Protein AF-A0A940UKY9-F1 (afdb_monomer)

Structure (mmCIF, N/CA/C/O backbone):
data_AF-A0A940UKY9-F1
#
_entry.id   AF-A0A940UKY9-F1
#
loop_
_atom_site.group_PDB
_atom_site.id
_atom_site.type_symbol
_atom_site.label_atom_id
_atom_site.label_alt_id
_atom_site.label_comp_id
_atom_site.label_asym_id
_atom_site.label_entity_id
_atom_site.label_seq_id
_atom_site.pdbx_PDB_ins_code
_atom_site.Cartn_x
_atom_site.Cartn_y
_atom_site.Cartn_z
_atom_site.occupancy
_atom_site.B_iso_or_equiv
_atom_site.auth_seq_id
_atom_site.auth_comp_id
_atom_site.auth_asym_id
_atom_site.auth_atom_id
_atom_site.pdbx_PDB_model_num
ATOM 1 N N . PHE A 1 1 ? 2.523 -22.653 -29.501 1.00 56.56 1 PHE A N 1
ATOM 2 C CA . PHE A 1 1 ? 2.964 -21.260 -29.710 1.00 56.56 1 PHE A CA 1
ATOM 3 C C . PHE A 1 1 ? 2.577 -20.446 -28.487 1.00 56.56 1 PHE A C 1
ATOM 5 O O . PHE A 1 1 ? 1.411 -20.472 -28.124 1.00 56.56 1 PHE A O 1
ATOM 12 N N . ILE A 1 2 ? 3.533 -19.795 -27.819 1.00 78.56 2 ILE A N 1
ATOM 13 C CA . ILE A 1 2 ? 3.240 -18.814 -26.761 1.00 78.56 2 ILE A CA 1
ATOM 14 C C . ILE A 1 2 ? 3.376 -17.447 -27.416 1.00 78.56 2 ILE A C 1
ATOM 16 O O . ILE A 1 2 ? 4.463 -17.083 -27.854 1.00 78.56 2 ILE A O 1
ATOM 20 N N . THR A 1 3 ? 2.262 -16.741 -27.547 1.00 78.62 3 THR A N 1
ATOM 21 C CA . THR A 1 3 ? 2.156 -15.530 -28.364 1.00 78.62 3 THR A CA 1
ATOM 22 C C . THR A 1 3 ? 2.489 -14.243 -27.607 1.00 78.62 3 THR A C 1
ATOM 24 O O . THR A 1 3 ? 2.744 -13.241 -28.264 1.00 78.62 3 THR A O 1
ATOM 27 N N . SER A 1 4 ? 2.568 -14.228 -26.266 1.00 80.50 4 SER A N 1
ATOM 28 C CA . SER A 1 4 ? 3.048 -13.062 -25.489 1.00 80.50 4 SER A CA 1
ATOM 29 C C . SER A 1 4 ? 3.469 -13.421 -24.054 1.00 80.50 4 SER A C 1
ATOM 31 O O . SER A 1 4 ? 2.948 -14.372 -23.472 1.00 80.50 4 SER A O 1
ATOM 33 N N . ARG A 1 5 ? 4.393 -12.640 -23.471 1.00 87.81 5 ARG A N 1
ATOM 34 C CA . ARG A 1 5 ? 4.760 -12.649 -22.039 1.00 87.81 5 ARG A CA 1
ATOM 35 C C . ARG A 1 5 ? 4.806 -11.206 -21.535 1.00 87.81 5 ARG A C 1
ATOM 37 O O . ARG A 1 5 ? 5.329 -10.348 -22.239 1.00 87.81 5 ARG A O 1
ATOM 44 N N . ILE A 1 6 ? 4.283 -10.955 -20.337 1.00 89.12 6 ILE A N 1
ATOM 45 C CA . ILE A 1 6 ? 4.317 -9.641 -19.676 1.00 89.12 6 ILE A CA 1
ATOM 46 C C . ILE A 1 6 ? 5.045 -9.794 -18.342 1.00 89.12 6 ILE A C 1
ATOM 48 O O . ILE A 1 6 ? 4.842 -10.782 -17.637 1.00 89.12 6 ILE A O 1
ATOM 52 N N . ILE A 1 7 ? 5.876 -8.806 -18.010 1.00 89.06 7 ILE A N 1
ATOM 53 C CA . ILE A 1 7 ? 6.452 -8.621 -16.678 1.00 89.06 7 ILE A CA 1
ATOM 54 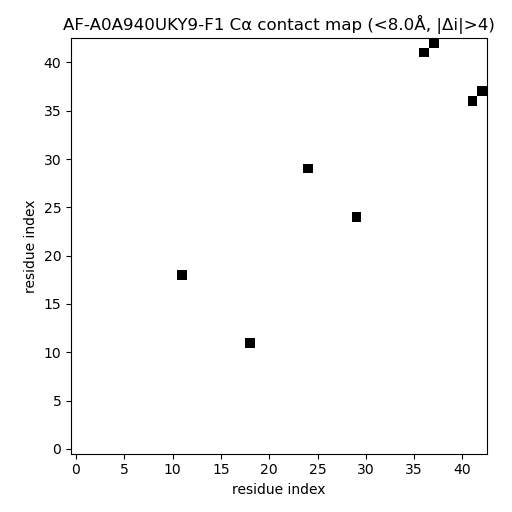C C . ILE A 1 7 ? 5.946 -7.272 -16.171 1.00 89.06 7 ILE A C 1
ATOM 56 O O . ILE A 1 7 ? 6.064 -6.269 -16.872 1.00 89.06 7 ILE A O 1
ATOM 60 N N . LEU A 1 8 ? 5.365 -7.268 -14.973 1.00 92.50 8 LEU A N 1
ATOM 61 C CA . LEU A 1 8 ? 4.927 -6.065 -14.277 1.00 92.50 8 LEU A CA 1
ATOM 62 C C . LEU A 1 8 ? 5.780 -5.903 -13.023 1.00 92.50 8 LEU A C 1
ATOM 64 O O . LEU A 1 8 ? 5.707 -6.734 -12.119 1.00 92.50 8 LEU A O 1
ATOM 68 N N . ASP A 1 9 ? 6.563 -4.832 -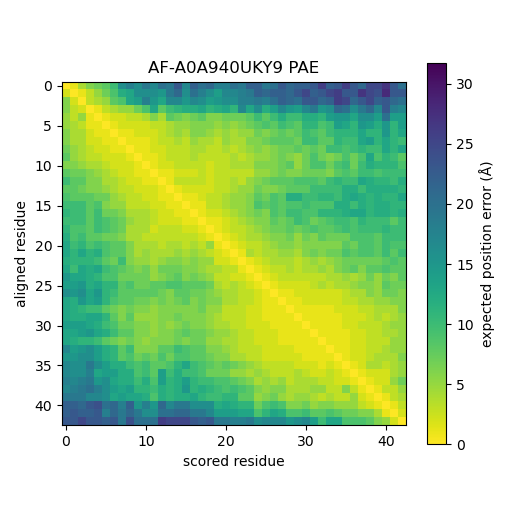12.978 1.00 89.88 9 ASP A N 1
ATOM 69 C CA . ASP A 1 9 ? 7.265 -4.410 -11.773 1.00 89.88 9 ASP A CA 1
ATOM 70 C C . ASP A 1 9 ? 6.451 -3.305 -11.090 1.00 89.88 9 ASP A C 1
ATOM 72 O O . ASP A 1 9 ? 6.301 -2.205 -11.621 1.00 89.88 9 ASP A O 1
ATOM 76 N N . ALA A 1 10 ? 5.871 -3.634 -9.938 1.00 90.62 10 ALA A N 1
ATOM 77 C CA . ALA A 1 10 ? 5.080 -2.726 -9.108 1.00 90.62 10 ALA A CA 1
ATOM 78 C C . ALA A 1 10 ? 5.840 -2.305 -7.836 1.00 90.62 10 ALA A C 1
ATOM 80 O O . ALA A 1 10 ? 5.226 -1.961 -6.824 1.00 90.62 10 ALA A O 1
ATOM 81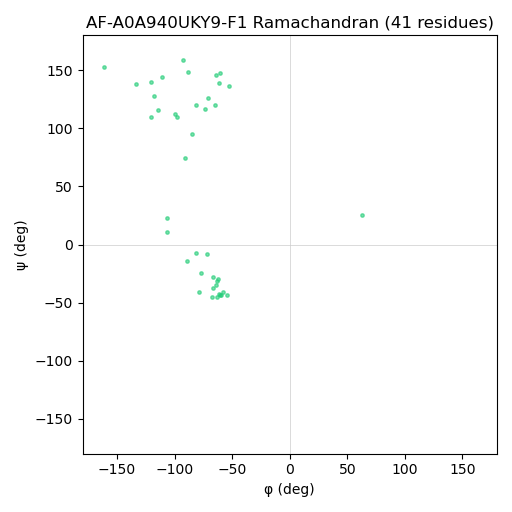 N N . THR A 1 11 ? 7.172 -2.388 -7.854 1.00 90.94 11 THR A N 1
ATOM 82 C CA . THR A 1 11 ? 8.022 -2.018 -6.721 1.00 90.94 11 THR A CA 1
ATOM 83 C C . THR A 1 11 ? 8.486 -0.565 -6.814 1.00 90.94 11 THR A C 1
ATOM 85 O O . THR A 1 11 ? 8.474 0.051 -7.878 1.00 90.94 11 THR A O 1
ATOM 88 N N . ILE A 1 12 ? 8.874 0.015 -5.674 1.00 90.69 12 ILE A N 1
ATOM 89 C CA . ILE A 1 12 ? 9.486 1.349 -5.637 1.00 90.69 12 ILE A CA 1
ATOM 90 C C . ILE A 1 12 ? 10.973 1.189 -5.985 1.00 90.69 12 ILE A C 1
ATOM 92 O O . ILE A 1 12 ? 11.682 0.515 -5.230 1.00 90.69 12 ILE A O 1
ATOM 96 N N . PRO A 1 13 ? 11.479 1.829 -7.055 1.00 92.81 13 PRO A N 1
ATOM 97 C CA . PRO A 1 13 ? 12.874 1.683 -7.452 1.00 92.81 13 PRO A CA 1
ATOM 98 C C . PRO A 1 13 ? 13.847 2.161 -6.373 1.00 92.81 13 PRO A C 1
ATOM 100 O O . PRO A 1 13 ? 13.658 3.198 -5.726 1.00 92.81 13 PRO A O 1
ATOM 103 N N . PHE A 1 14 ? 14.924 1.399 -6.181 1.00 88.06 14 PHE A N 1
ATOM 104 C CA . PHE A 1 14 ? 15.887 1.667 -5.117 1.00 88.06 14 PHE A CA 1
ATOM 105 C C . PHE A 1 14 ? 16.652 2.982 -5.332 1.00 88.06 14 PHE A C 1
ATOM 107 O O . PHE A 1 14 ? 16.884 3.703 -4.360 1.00 88.06 14 PHE A O 1
ATOM 114 N N . GLU A 1 15 ? 16.991 3.316 -6.582 1.00 92.38 15 GLU A N 1
ATOM 115 C CA . GLU A 1 15 ? 17.798 4.494 -6.939 1.00 92.38 15 GLU A CA 1
ATOM 116 C C . GLU A 1 15 ? 17.091 5.852 -6.791 1.00 92.38 15 GLU A C 1
ATOM 118 O O . GLU A 1 15 ? 17.723 6.902 -6.942 1.00 92.38 15 GLU A O 1
ATOM 123 N N . TRP A 1 16 ? 15.784 5.872 -6.519 1.00 91.81 16 TRP A N 1
ATOM 124 C CA . TRP A 1 16 ? 15.036 7.121 -6.415 1.00 91.81 16 TRP A CA 1
ATOM 125 C C . TRP A 1 16 ? 15.521 7.964 -5.234 1.00 91.81 16 TRP A C 1
ATOM 127 O O . TRP A 1 16 ? 15.427 7.562 -4.074 1.00 91.81 16 TRP A O 1
ATOM 137 N N . LYS A 1 17 ? 15.993 9.181 -5.540 1.00 88.44 17 LYS A N 1
ATOM 138 C CA . LYS A 1 17 ? 16.417 10.175 -4.539 1.00 88.44 17 LYS A CA 1
ATOM 139 C C . LYS A 1 17 ? 15.263 10.640 -3.652 1.00 88.44 17 LYS A C 1
ATOM 141 O O . LYS A 1 17 ? 15.470 10.921 -2.478 1.00 88.44 17 LYS A O 1
ATOM 146 N N . VAL A 1 18 ? 14.062 10.726 -4.220 1.00 90.19 18 VAL A N 1
ATOM 147 C CA . VAL A 1 18 ? 12.832 11.076 -3.508 1.00 90.19 18 VAL A CA 1
ATOM 148 C C . VAL A 1 18 ? 11.869 9.914 -3.678 1.00 90.19 18 VAL A C 1
ATOM 150 O O . VAL A 1 18 ? 11.384 9.659 -4.778 1.00 90.19 18 VAL A O 1
ATOM 153 N N . LYS A 1 19 ? 11.632 9.181 -2.591 1.00 89.38 19 LYS A N 1
ATOM 154 C CA . LYS A 1 19 ? 10.685 8.065 -2.575 1.00 89.38 19 LYS A CA 1
ATOM 155 C C . LYS A 1 19 ? 9.286 8.577 -2.229 1.00 89.38 19 LYS A C 1
ATOM 157 O O . LYS A 1 19 ? 9.182 9.547 -1.473 1.00 89.38 19 LYS A O 1
ATOM 162 N N . PRO A 1 20 ? 8.221 7.941 -2.749 1.00 88.69 20 PRO A N 1
ATOM 163 C CA . PRO A 1 20 ? 6.865 8.238 -2.321 1.00 88.69 20 PRO A CA 1
ATOM 164 C C . PRO A 1 20 ? 6.762 8.138 -0.802 1.00 88.69 20 PRO A C 1
ATOM 166 O O . PRO A 1 20 ? 7.295 7.206 -0.195 1.00 88.69 20 PRO A O 1
ATOM 169 N N . THR A 1 21 ? 6.087 9.103 -0.187 1.00 87.25 21 THR A N 1
ATOM 170 C CA . THR A 1 21 ? 5.806 9.037 1.243 1.00 87.25 21 THR A CA 1
ATOM 171 C C . THR A 1 21 ? 4.771 7.954 1.484 1.00 87.25 21 THR A C 1
ATOM 173 O O . THR A 1 21 ? 3.694 7.955 0.889 1.00 87.25 21 THR A O 1
ATOM 176 N N . GLU A 1 22 ? 5.101 7.024 2.366 1.00 84.25 22 GLU A N 1
ATOM 177 C CA . GLU A 1 22 ? 4.176 5.980 2.761 1.00 84.25 22 GLU A CA 1
ATOM 178 C C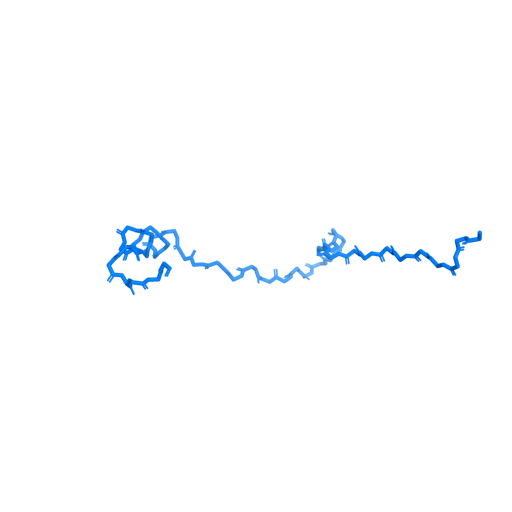 . GLU A 1 22 ? 3.094 6.576 3.666 1.00 84.25 22 GLU A C 1
ATOM 180 O O . GLU A 1 22 ? 3.378 7.091 4.750 1.00 84.25 22 GLU A O 1
ATOM 185 N N . ILE A 1 23 ? 1.842 6.530 3.214 1.00 87.62 23 ILE A N 1
ATOM 186 C CA . ILE A 1 23 ? 0.706 7.003 4.004 1.00 87.62 23 ILE A CA 1
ATOM 187 C C . ILE A 1 23 ? 0.284 5.858 4.922 1.00 87.62 23 ILE A C 1
ATOM 189 O O . ILE A 1 23 ? -0.463 4.964 4.526 1.00 87.62 23 ILE A O 1
ATOM 193 N N . LYS A 1 24 ? 0.794 5.876 6.154 1.00 87.50 24 LYS A N 1
ATOM 194 C CA . LYS A 1 24 ? 0.385 4.959 7.221 1.00 87.50 24 LYS A CA 1
ATOM 195 C C . LYS A 1 24 ? -0.379 5.705 8.301 1.00 87.50 24 LYS A C 1
ATOM 197 O O . LYS A 1 24 ? -0.064 6.845 8.639 1.00 87.50 24 LYS A O 1
ATOM 202 N N . LEU A 1 25 ? -1.377 5.028 8.863 1.00 88.50 25 LEU A N 1
ATOM 203 C CA . LEU A 1 25 ? -1.981 5.459 10.116 1.00 88.50 25 LEU A CA 1
ATOM 204 C C . LEU A 1 25 ? -0.933 5.370 11.226 1.00 88.50 25 LEU A C 1
ATOM 206 O O . LEU A 1 25 ? -0.090 4.472 11.226 1.00 88.50 25 LEU A O 1
ATOM 210 N N . THR A 1 26 ? -1.003 6.289 12.185 1.00 90.62 26 THR A N 1
ATOM 211 C CA . THR A 1 26 ? -0.197 6.181 13.401 1.00 90.62 26 THR A CA 1
ATOM 212 C C . THR A 1 26 ? -0.545 4.891 14.138 1.00 90.62 26 THR A C 1
ATOM 214 O O . THR A 1 26 ? -1.697 4.444 14.122 1.00 90.62 26 THR A O 1
ATOM 217 N N . GLU A 1 27 ? 0.441 4.298 1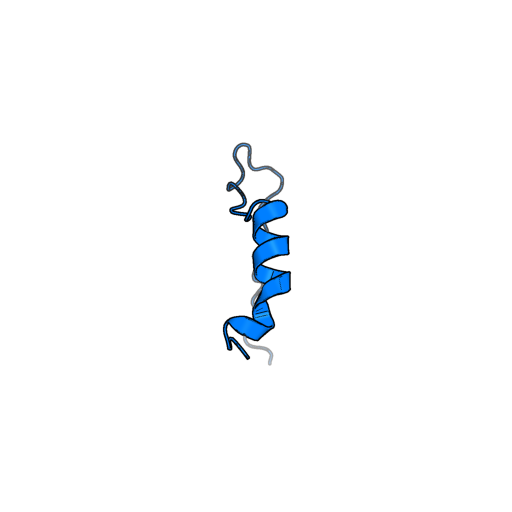4.811 1.00 89.00 27 GLU A N 1
ATOM 218 C CA . GLU A 1 27 ? 0.273 3.018 15.513 1.00 89.00 27 GLU A CA 1
ATOM 219 C C . GLU A 1 27 ? -0.895 3.073 16.506 1.00 89.00 27 GLU A C 1
ATOM 221 O O . GLU A 1 27 ? -1.770 2.210 16.494 1.00 89.00 27 GLU A O 1
ATOM 226 N N . SER A 1 28 ? -1.000 4.172 17.255 1.00 92.19 28 SER A N 1
ATOM 227 C CA . SER A 1 28 ? -2.072 4.392 18.230 1.00 92.19 28 SER A CA 1
ATOM 228 C C . SER A 1 28 ? -3.476 4.458 17.619 1.00 92.19 28 SER A C 1
ATOM 230 O O . SER A 1 28 ? -4.451 4.080 18.267 1.00 92.19 28 SER A O 1
ATOM 232 N N . VAL A 1 29 ? -3.615 4.951 16.385 1.00 91.06 29 VAL A N 1
ATOM 233 C CA . VAL A 1 29 ? -4.903 4.976 15.676 1.00 91.06 29 VAL A CA 1
ATOM 234 C C . VAL A 1 29 ? -5.205 3.599 15.100 1.00 91.06 29 VAL A C 1
ATOM 236 O O . VAL A 1 29 ? -6.336 3.130 15.218 1.00 91.06 29 VAL A O 1
ATOM 239 N N . MET A 1 30 ? -4.196 2.923 14.547 1.00 91.56 30 MET A N 1
ATOM 240 C CA . MET A 1 30 ? -4.345 1.572 14.010 1.00 91.56 30 MET A CA 1
ATOM 241 C C . MET A 1 30 ? -4.812 0.582 15.086 1.00 91.56 30 MET A C 1
ATOM 243 O O . MET A 1 30 ? -5.723 -0.205 14.838 1.00 91.56 30 MET A O 1
ATOM 247 N N . GLU A 1 31 ? -4.241 0.642 16.290 1.00 91.38 31 GLU A N 1
ATOM 248 C CA . GLU A 1 31 ? -4.649 -0.203 17.420 1.00 91.38 31 GLU A CA 1
ATOM 249 C C . GLU A 1 31 ? -6.096 0.057 17.848 1.00 91.38 31 GLU A C 1
ATOM 251 O O . GLU A 1 31 ? -6.866 -0.888 18.015 1.00 91.38 31 GLU A O 1
ATOM 256 N N . LYS A 1 32 ? -6.499 1.330 17.954 1.00 90.56 32 LYS A N 1
ATOM 257 C CA . LYS A 1 32 ? -7.881 1.707 18.300 1.00 90.56 32 LYS A CA 1
ATOM 258 C C . LYS A 1 32 ? -8.893 1.207 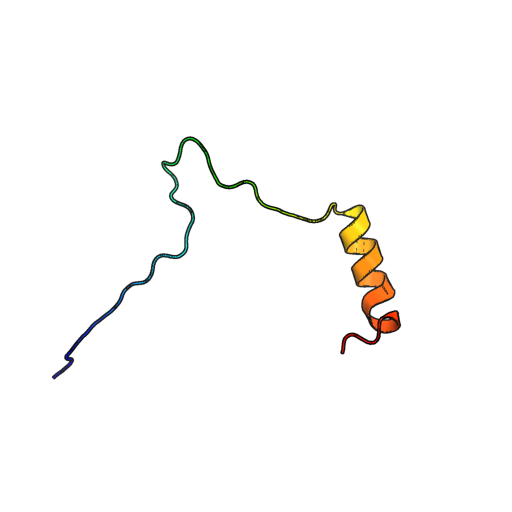17.274 1.00 90.56 32 LYS A C 1
ATOM 260 O O . LYS A 1 32 ? -9.962 0.736 17.655 1.00 90.56 32 LYS A O 1
ATOM 265 N N . VAL A 1 33 ? -8.571 1.326 15.986 1.00 89.50 33 VAL A N 1
ATOM 266 C CA . VAL A 1 33 ? -9.443 0.867 14.897 1.00 89.50 33 VAL A CA 1
ATOM 267 C C . VAL A 1 33 ? -9.551 -0.655 14.904 1.00 89.50 33 VAL A C 1
ATOM 269 O O . VAL A 1 33 ? -10.661 -1.171 14.839 1.00 89.50 33 VAL A O 1
ATOM 272 N N . LYS A 1 34 ? -8.430 -1.372 15.061 1.00 87.50 34 LYS A N 1
ATOM 273 C CA . LYS A 1 34 ? -8.428 -2.840 15.165 1.00 87.50 34 LYS A CA 1
ATOM 274 C C . LYS A 1 34 ? -9.225 -3.341 16.369 1.00 87.50 34 LYS A C 1
ATOM 276 O O . LYS A 1 34 ? -9.995 -4.282 16.226 1.00 87.50 34 LYS A O 1
ATOM 281 N N . ALA A 1 35 ? -9.068 -2.709 17.534 1.00 90.62 35 ALA A N 1
ATOM 282 C CA . ALA A 1 35 ? -9.767 -3.106 18.756 1.00 90.62 35 ALA A CA 1
ATOM 283 C C . ALA A 1 35 ? -11.296 -2.995 18.637 1.00 90.62 35 ALA A C 1
ATOM 285 O O . ALA A 1 35 ? -12.011 -3.761 19.272 1.00 90.62 35 ALA A O 1
ATOM 286 N N . ARG A 1 36 ? -11.782 -2.058 17.815 1.00 88.25 36 ARG A N 1
ATOM 287 C CA . ARG A 1 36 ? -13.211 -1.785 17.604 1.00 88.25 36 ARG A CA 1
ATOM 288 C C . ARG A 1 36 ? -13.729 -2.269 16.255 1.00 88.25 36 ARG A C 1
ATOM 290 O O . ARG A 1 36 ? -14.842 -1.927 15.874 1.00 88.25 36 ARG A O 1
ATOM 297 N N . TRP A 1 37 ? -12.939 -3.053 15.523 1.00 87.81 37 TRP A N 1
ATOM 298 C CA . TRP A 1 37 ? -13.297 -3.489 14.173 1.00 87.81 37 TRP A CA 1
ATOM 299 C C . TRP A 1 37 ? -14.633 -4.243 14.148 1.00 87.81 37 TRP A C 1
ATOM 301 O O . TRP A 1 37 ? -15.480 -3.980 13.298 1.00 87.81 37 TRP A O 1
ATOM 311 N N . SER A 1 38 ? -14.856 -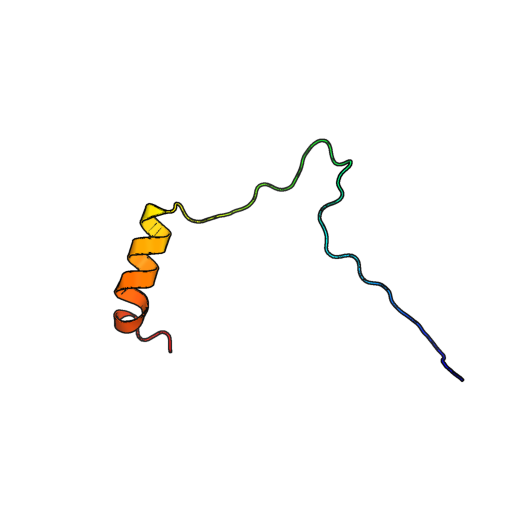5.098 15.151 1.00 83.25 38 SER A N 1
ATOM 312 C CA . SER A 1 38 ? -16.100 -5.850 15.346 1.00 83.25 38 SER A CA 1
ATOM 313 C C . SER A 1 38 ? -17.312 -4.972 15.682 1.00 83.25 38 SER A C 1
ATOM 315 O O . SER A 1 38 ? -18.434 -5.337 15.349 1.00 83.25 38 SER A O 1
ATOM 317 N N . GLU A 1 39 ? -17.112 -3.811 16.311 1.00 86.56 39 GLU A N 1
ATOM 318 C CA . GLU A 1 39 ? -18.193 -2.877 16.661 1.00 86.56 39 GLU A CA 1
ATOM 319 C C . GLU A 1 39 ? -18.674 -2.074 15.446 1.00 86.56 39 GLU A C 1
ATOM 321 O O . GLU A 1 39 ? -19.811 -1.605 15.420 1.00 86.56 39 GLU A O 1
ATOM 326 N N . TYR A 1 40 ? -17.824 -1.916 14.429 1.00 83.06 40 TYR A N 1
ATOM 327 C CA . TYR A 1 40 ? -18.148 -1.148 13.228 1.00 83.06 40 TYR A CA 1
ATOM 328 C C . TYR A 1 40 ? -18.981 -1.925 12.203 1.00 83.06 40 TYR A C 1
ATOM 330 O O . TYR A 1 40 ? -19.427 -1.326 11.226 1.00 83.06 40 TYR A O 1
ATOM 338 N N . GLY A 1 41 ? -19.204 -3.229 12.408 1.00 76.88 41 GLY A N 1
ATOM 339 C CA . GLY A 1 41 ? -19.978 -4.061 11.481 1.00 76.88 41 GLY A CA 1
ATOM 340 C C . GLY A 1 41 ? -19.342 -4.175 10.091 1.00 76.88 41 GLY A C 1
ATOM 341 O O . GLY A 1 41 ? -20.055 -4.363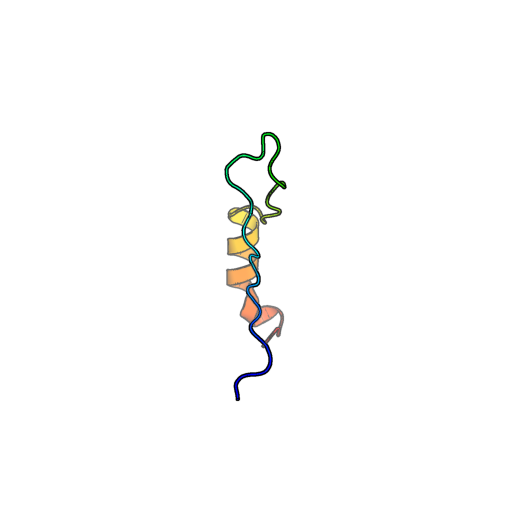 9.111 1.00 76.88 41 GLY A O 1
ATOM 342 N N . ILE A 1 42 ? -18.016 -4.007 10.006 1.00 77.06 42 ILE A N 1
ATOM 343 C CA . ILE A 1 42 ? -17.225 -4.208 8.788 1.00 77.06 42 ILE A CA 1
ATOM 344 C C . ILE A 1 42 ? -16.766 -5.673 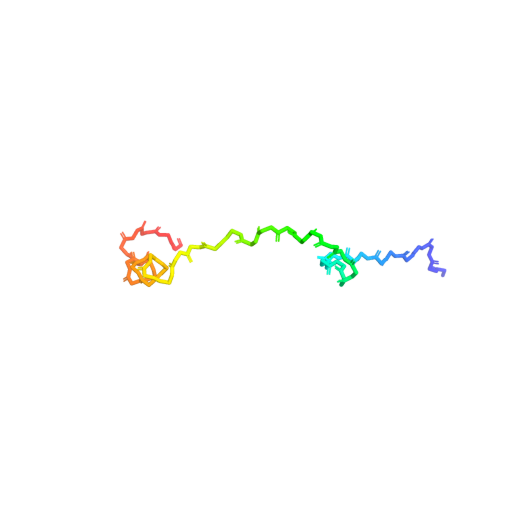8.791 1.00 77.06 42 ILE A C 1
ATOM 346 O O . ILE A 1 42 ? -15.612 -5.967 9.112 1.00 77.06 42 ILE A O 1
ATOM 350 N N . ASP A 1 43 ? -17.702 -6.575 8.505 1.00 60.84 43 ASP A N 1
ATOM 351 C CA . ASP A 1 43 ? -17.471 -8.004 8.248 1.00 60.84 43 ASP A CA 1
ATOM 352 C C . ASP A 1 43 ? -18.178 -8.408 6.946 1.00 60.84 43 ASP A C 1
ATOM 354 O O . ASP A 1 43 ? -19.321 -7.933 6.730 1.00 60.84 43 ASP A O 1
#

Mean predicted aligned error: 7.75 Å

Solvent-accessible surface area (backbone atoms only — not comparable to full-atom values): 3242 Å² total; per-residue (Å²): 136,86,91,78,88,88,85,84,84,90,72,84,68,84,85,52,90,74,68,84,81,82,90,69,76,54,68,76,55,49,51,56,50,61,76,42,38,80,78,69,67,78,122

Foldseek 3Di:
DPPDDDDDDPDFDPPDPDTDDDDDDDPVVVVVCVVCVVVVPPD

pLDDT: mean 86.5, std 7.41, range [56.56, 92.81]

Secondary structure (DSSP, 8-state):
----------SPPTT-SSPPPP----HHHHHHHHHTGGGGT--

Sequence (43 aa):
FITSRIILDATIPFEWKVKPTEIKLTESVMEKVKARWSEYGID

Radius of gyration: 19.49 Å; Cα contacts (8 Å, |Δi|>4): 4; chains: 1; bounding box: 38×32×48 Å